Protein AF-A0A246I5M9-F1 (afdb_monomer_lite)

Foldseek 3Di:
DPPVVVVVVVVVCVVVPDDDDDPPPPPPDDPDDDDDDDPDDDDQPVVLVDDQPQFDQPDPDPVSHVVSVVVCPVSVVVNVVSVVVVVVVDDPPPPPDPDD

Secondary structure (DSSP, 8-state):
--SHHHHHHHHHHGGGSS--------PPPPPP------S---PPPTTTSPPP-PPPPSSSSHHHHHHHHHHHHHHHHHHHHHHHHHHHHS-TT--S----

InterPro domains:
  IPR058979 LysC-like [PF23793] (36-89)

pLDDT: mean 71.57, std 13.63, range [44.84, 93.25]

Structure (mmCIF, N/CA/C/O backbone):
data_AF-A0A246I5M9-F1
#
_entry.id   AF-A0A246I5M9-F1
#
loop_
_atom_site.group_PDB
_atom_site.id
_atom_site.type_symbol
_atom_site.label_atom_id
_atom_site.label_alt_id
_atom_site.label_comp_id
_atom_site.label_asym_id
_atom_site.label_entity_id
_atom_site.label_seq_id
_atom_site.pdbx_PDB_ins_code
_atom_site.Cartn_x
_atom_site.Cartn_y
_atom_site.Cartn_z
_atom_site.occupancy
_atom_site.B_iso_or_equiv
_atom_site.auth_seq_id
_atom_site.auth_comp_id
_atom_site.auth_asym_id
_atom_site.auth_atom_id
_atom_site.pdbx_PDB_model_num
ATOM 1 N N . MET A 1 1 ? 2.274 81.224 -53.439 1.00 54.56 1 MET A N 1
ATOM 2 C CA . MET A 1 1 ? 3.145 80.027 -53.371 1.00 54.56 1 MET A CA 1
ATOM 3 C C . MET A 1 1 ? 3.199 79.420 -51.954 1.00 54.56 1 MET A C 1
ATOM 5 O O . MET A 1 1 ? 4.241 79.456 -51.323 1.00 54.56 1 MET A O 1
ATOM 9 N N . ARG A 1 2 ? 2.093 78.897 -51.393 1.00 56.28 2 ARG A N 1
ATOM 10 C CA . ARG A 1 2 ? 2.115 78.260 -50.044 1.00 56.28 2 ARG A CA 1
ATOM 11 C C . ARG A 1 2 ? 1.205 77.038 -49.872 1.00 56.28 2 ARG A C 1
ATOM 13 O O . ARG A 1 2 ? 1.325 76.331 -48.884 1.00 56.28 2 ARG A O 1
ATOM 20 N N . ARG A 1 3 ? 0.307 76.765 -50.826 1.00 55.09 3 ARG A N 1
ATOM 21 C CA . ARG A 1 3 ? -0.660 75.654 -50.735 1.00 55.09 3 ARG A CA 1
ATOM 22 C C . ARG A 1 3 ? -0.173 74.352 -51.377 1.00 55.09 3 ARG A C 1
ATOM 24 O O . ARG A 1 3 ? -0.777 73.316 -51.159 1.00 55.09 3 ARG A O 1
ATOM 31 N N . HIS A 1 4 ? 0.902 74.396 -52.165 1.00 52.12 4 HIS A N 1
ATOM 32 C CA . HIS A 1 4 ? 1.409 73.222 -52.891 1.00 52.12 4 HIS A CA 1
ATOM 33 C C . HIS A 1 4 ? 2.499 72.487 -52.098 1.00 52.12 4 HIS A C 1
ATOM 35 O O . HIS A 1 4 ? 2.662 71.286 -52.252 1.00 52.12 4 HIS A O 1
ATOM 41 N N . SER A 1 5 ? 3.184 73.173 -51.178 1.00 55.84 5 SER A N 1
ATOM 42 C CA . SER A 1 5 ? 4.211 72.574 -50.317 1.00 55.84 5 SER A CA 1
ATOM 43 C C . SER A 1 5 ? 3.618 71.639 -49.256 1.00 55.84 5 SER A C 1
ATOM 45 O O . SER A 1 5 ? 4.207 70.613 -48.944 1.00 55.84 5 SER A O 1
ATOM 47 N N . VAL A 1 6 ? 2.423 71.950 -48.738 1.00 57.09 6 VAL A N 1
ATOM 48 C CA . VAL A 1 6 ? 1.754 71.145 -47.696 1.00 57.09 6 VAL A CA 1
ATOM 49 C C . VAL A 1 6 ? 1.180 69.841 -48.267 1.00 57.09 6 VAL A C 1
ATOM 51 O O . VAL A 1 6 ? 1.252 68.802 -47.618 1.00 57.09 6 VAL A O 1
ATOM 54 N N . ALA A 1 7 ? 0.674 69.870 -49.505 1.00 55.62 7 ALA A N 1
ATOM 55 C CA . ALA A 1 7 ? 0.130 68.691 -50.180 1.00 55.62 7 ALA A CA 1
ATOM 56 C C . ALA A 1 7 ? 1.214 67.657 -50.536 1.00 55.62 7 ALA A C 1
ATOM 58 O O . ALA A 1 7 ? 0.975 66.45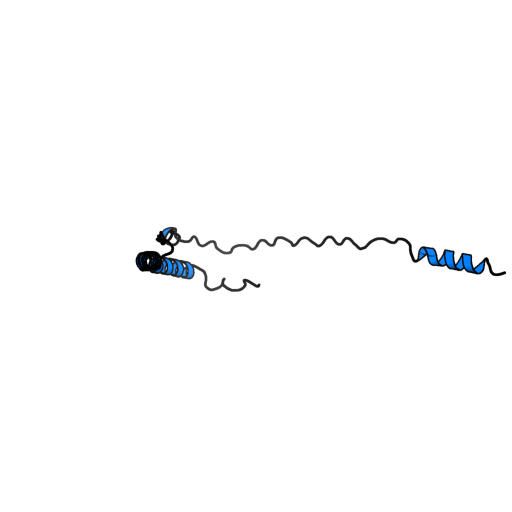7 -50.433 1.00 55.62 7 ALA A O 1
ATOM 59 N N . VAL A 1 8 ? 2.422 68.112 -50.890 1.00 58.81 8 VAL A N 1
ATOM 60 C CA . VAL A 1 8 ? 3.560 67.225 -51.191 1.00 58.81 8 VAL A CA 1
ATOM 61 C C . VAL A 1 8 ? 4.103 66.561 -49.920 1.00 58.81 8 VAL A C 1
ATOM 63 O O . VAL A 1 8 ? 4.441 65.382 -49.946 1.00 58.81 8 VAL A O 1
ATOM 66 N N . ILE A 1 9 ? 4.115 67.272 -48.787 1.00 58.91 9 ILE A N 1
ATOM 67 C CA . ILE A 1 9 ? 4.560 66.714 -47.497 1.00 58.91 9 ILE A CA 1
ATOM 68 C C . ILE A 1 9 ? 3.565 65.666 -46.968 1.00 58.91 9 ILE A C 1
ATOM 70 O O . ILE A 1 9 ? 3.982 64.622 -46.472 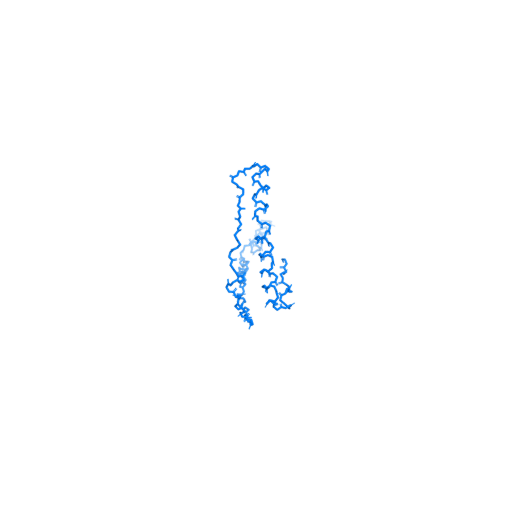1.00 58.91 9 ILE A O 1
ATOM 74 N N . LEU A 1 10 ? 2.256 65.888 -47.128 1.00 54.81 10 LEU A N 1
ATOM 75 C CA . LEU A 1 10 ? 1.226 64.913 -46.743 1.00 54.81 10 LEU A CA 1
ATOM 76 C C . LEU A 1 10 ? 1.217 63.667 -47.645 1.00 54.81 10 LEU A C 1
ATOM 78 O O . LEU A 1 10 ? 1.075 62.557 -47.138 1.00 54.81 10 LEU A O 1
ATOM 82 N N . ALA A 1 11 ? 1.440 63.822 -48.954 1.00 56.62 11 ALA A N 1
ATOM 83 C CA . ALA A 1 11 ? 1.545 62.700 -49.892 1.00 56.62 11 ALA A CA 1
ATOM 84 C C . ALA A 1 11 ? 2.814 61.850 -49.682 1.00 56.62 11 ALA A C 1
ATOM 86 O O . ALA A 1 11 ? 2.784 60.643 -49.910 1.00 56.62 11 ALA A O 1
ATOM 87 N N . ALA A 1 12 ? 3.905 62.453 -49.198 1.00 57.34 12 ALA A N 1
ATOM 88 C CA . ALA A 1 12 ? 5.141 61.747 -48.856 1.00 57.34 12 ALA A CA 1
ATOM 89 C C . ALA A 1 12 ? 5.099 61.052 -47.479 1.00 57.34 12 ALA A C 1
ATOM 91 O O . ALA A 1 12 ? 5.890 60.144 -47.238 1.00 57.34 12 ALA A O 1
ATOM 92 N N . ALA A 1 13 ? 4.185 61.449 -46.585 1.00 55.28 13 ALA A N 1
ATOM 93 C CA . ALA A 1 13 ? 4.026 60.850 -45.254 1.00 55.28 13 ALA A CA 1
ATOM 94 C C . ALA A 1 13 ? 3.014 59.686 -45.215 1.00 55.28 13 ALA A C 1
ATOM 96 O O . ALA A 1 13 ? 3.052 58.859 -44.307 1.00 55.28 13 ALA A O 1
ATOM 97 N N . LEU A 1 14 ? 2.136 59.576 -46.217 1.00 55.62 14 LEU A N 1
ATOM 98 C CA . LEU A 1 14 ? 1.144 58.500 -46.326 1.00 55.62 14 LEU A CA 1
ATOM 99 C C . LEU A 1 14 ? 1.689 57.076 -46.601 1.00 55.62 14 LEU A C 1
ATOM 101 O O . LEU A 1 14 ? 1.030 56.139 -46.148 1.00 55.62 14 LEU A O 1
ATOM 105 N N . PRO A 1 15 ? 2.855 56.833 -47.242 1.00 54.50 15 PRO A N 1
ATOM 106 C CA . PRO A 1 15 ? 3.358 55.470 -47.412 1.00 54.50 15 PRO A CA 1
ATOM 107 C C . PRO A 1 15 ? 4.041 54.928 -46.145 1.00 54.50 15 PRO A C 1
ATOM 109 O O . PRO A 1 15 ? 4.338 53.741 -46.080 1.00 54.50 15 PRO A O 1
ATOM 112 N N . LEU A 1 16 ? 4.274 55.764 -45.122 1.00 54.16 16 LEU A N 1
ATOM 113 C CA . LEU A 1 16 ? 4.898 55.341 -43.861 1.00 54.16 16 LEU A CA 1
ATOM 114 C C . LEU A 1 16 ? 3.896 54.778 -42.841 1.00 54.16 16 LEU A C 1
ATOM 116 O O . LEU A 1 16 ? 4.311 54.161 -41.864 1.00 54.16 16 LEU A O 1
ATOM 120 N N . CYS A 1 17 ? 2.590 54.954 -43.066 1.00 56.53 17 CYS A N 1
ATOM 121 C CA . CYS A 1 17 ? 1.544 54.553 -42.118 1.00 56.53 17 CYS A CA 1
ATOM 122 C C . CYS A 1 17 ? 0.574 53.499 -42.674 1.00 56.53 17 CYS A C 1
ATOM 124 O O . CYS A 1 17 ? -0.492 53.287 -42.099 1.00 56.53 17 CYS A O 1
ATOM 126 N N . GLY A 1 18 ? 0.913 52.834 -43.782 1.00 53.16 18 GLY A N 1
ATOM 127 C CA . GLY A 1 18 ? 0.001 51.904 -44.443 1.00 53.16 18 GLY A CA 1
ATOM 128 C C . GLY A 1 18 ? 0.678 50.655 -44.991 1.00 53.16 18 GLY A C 1
ATOM 129 O O . GLY A 1 18 ? 1.203 50.675 -46.094 1.00 53.16 18 GLY A O 1
ATOM 130 N N . PHE A 1 19 ? 0.532 49.556 -44.248 1.00 57.59 19 PHE A N 1
ATOM 131 C CA . PHE A 1 19 ? 0.498 48.174 -44.746 1.00 57.59 19 PHE A CA 1
ATOM 132 C C . PHE A 1 19 ? 1.783 47.558 -45.333 1.00 57.59 19 PHE A C 1
ATOM 134 O O . PHE A 1 19 ? 1.926 47.360 -46.535 1.00 57.59 19 PHE A O 1
ATOM 141 N N . GLY A 1 20 ? 2.624 47.050 -44.431 1.00 48.91 20 GLY A N 1
ATOM 142 C CA . GLY A 1 20 ? 3.346 45.785 -44.615 1.00 48.91 20 GLY A CA 1
ATOM 143 C C . GLY A 1 20 ? 3.311 45.028 -43.285 1.00 48.91 20 GLY A C 1
ATOM 144 O O . GLY A 1 20 ? 4.109 45.305 -42.401 1.00 48.91 20 GLY A O 1
ATOM 145 N N . SER A 1 21 ? 2.279 44.229 -42.989 1.00 48.34 21 SER A N 1
ATOM 146 C CA . SER A 1 21 ? 2.261 42.785 -43.297 1.00 48.34 21 SER A CA 1
ATOM 147 C C . SER A 1 21 ? 3.665 42.188 -43.158 1.00 48.34 21 SER A C 1
ATOM 149 O O . SER A 1 21 ? 4.531 42.448 -43.977 1.00 48.34 21 SER A O 1
ATOM 151 N N . CYS A 1 22 ? 3.996 41.382 -42.165 1.00 56.94 22 CYS A N 1
ATOM 152 C CA . CYS A 1 22 ? 3.196 40.414 -41.446 1.00 56.94 22 CYS A CA 1
ATOM 153 C C . CYS A 1 22 ? 3.927 40.232 -40.113 1.00 56.94 22 CYS A C 1
ATOM 155 O O . CYS A 1 22 ? 5.122 39.923 -40.134 1.00 56.94 22 CYS A O 1
ATOM 157 N N . SER A 1 23 ? 3.261 40.389 -38.963 1.00 59.41 23 SER A N 1
ATOM 158 C CA . SER A 1 23 ? 3.704 39.650 -37.779 1.00 59.41 23 SER A CA 1
ATOM 159 C C . SER A 1 23 ? 3.812 38.216 -38.263 1.00 59.41 23 SER A C 1
ATOM 161 O O . SER A 1 23 ? 2.791 37.642 -38.643 1.00 59.41 23 SER A O 1
ATOM 163 N N . LYS A 1 24 ? 5.034 37.688 -38.412 1.00 62.06 24 LYS A N 1
ATOM 164 C CA . LYS A 1 24 ? 5.202 36.286 -38.771 1.00 62.06 24 LYS A CA 1
ATOM 165 C C . LYS A 1 24 ? 4.331 35.541 -37.777 1.00 62.06 24 LYS A C 1
ATOM 167 O O . LYS A 1 24 ? 4.577 35.608 -36.575 1.00 62.06 24 LYS A O 1
ATOM 172 N N . ALA A 1 25 ? 3.267 34.919 -38.276 1.00 63.22 25 ALA A N 1
ATOM 173 C CA . ALA A 1 25 ? 2.528 33.928 -37.532 1.00 63.22 25 ALA A CA 1
ATOM 174 C C . ALA A 1 25 ? 3.482 32.742 -37.433 1.00 63.22 25 ALA A C 1
ATOM 176 O O . ALA A 1 25 ? 3.390 31.773 -38.183 1.00 63.22 25 ALA A O 1
ATOM 177 N N . GLU A 1 26 ? 4.488 32.892 -36.581 1.00 64.81 26 GLU A N 1
ATOM 178 C CA . GLU A 1 26 ? 5.323 31.806 -36.144 1.00 64.81 26 GLU A CA 1
ATOM 179 C C . GLU A 1 26 ? 4.379 30.968 -35.303 1.00 64.81 26 GLU A C 1
ATOM 181 O O . GLU A 1 26 ? 4.110 31.261 -34.138 1.00 64.81 26 GLU A O 1
ATOM 186 N N . LYS A 1 27 ? 3.722 30.013 -35.973 1.00 67.00 27 LYS A N 1
ATOM 187 C CA . LYS A 1 27 ? 2.973 28.977 -35.282 1.00 67.00 27 LYS A CA 1
ATOM 188 C C . LYS A 1 27 ? 3.952 28.422 -34.253 1.00 67.00 27 LYS A C 1
ATOM 190 O O . LYS A 1 27 ? 5.026 27.990 -34.674 1.00 67.00 27 LYS A O 1
ATOM 195 N N . PRO A 1 28 ? 3.630 28.481 -32.950 1.00 71.50 28 PRO A N 1
ATOM 196 C CA . PRO A 1 28 ? 4.503 27.899 -31.951 1.00 71.50 28 PRO A CA 1
ATOM 197 C C . PRO A 1 28 ? 4.742 26.449 -32.361 1.00 71.50 28 PRO A C 1
ATOM 199 O O . PRO A 1 28 ? 3.780 25.726 -32.644 1.00 71.50 28 PRO A O 1
ATOM 202 N N . ASP A 1 29 ? 6.014 26.073 -32.500 1.00 74.94 29 ASP A N 1
ATOM 203 C CA . ASP A 1 29 ? 6.376 24.712 -32.875 1.00 74.94 29 ASP A CA 1
ATOM 204 C C . ASP A 1 29 ? 5.757 23.783 -31.829 1.00 74.94 29 ASP A C 1
ATOM 206 O O . ASP A 1 29 ? 5.937 23.973 -30.620 1.00 74.94 29 ASP A O 1
ATOM 210 N N . LEU A 1 30 ? 4.922 22.849 -32.287 1.00 72.50 30 LEU A N 1
ATOM 211 C CA . LEU A 1 30 ? 4.244 21.939 -31.377 1.00 72.50 30 LEU A CA 1
ATOM 212 C C . LEU A 1 30 ? 5.327 21.077 -30.725 1.00 72.50 30 LEU A C 1
ATOM 214 O O . LEU A 1 30 ? 6.173 20.529 -31.439 1.00 72.50 30 LEU A O 1
ATOM 218 N N . PRO A 1 31 ? 5.338 20.952 -29.387 1.00 77.88 31 PRO A N 1
ATOM 219 C CA . PRO A 1 31 ? 6.379 20.207 -28.706 1.00 77.88 31 PRO A CA 1
ATOM 220 C C . PRO A 1 31 ? 6.425 18.788 -29.269 1.00 77.88 31 PRO A C 1
ATOM 222 O O . PRO A 1 31 ? 5.413 18.086 -29.342 1.00 77.88 31 PRO A O 1
ATOM 225 N N . LYS A 1 32 ? 7.617 18.382 -29.706 1.00 78.88 32 LYS A N 1
ATOM 226 C CA . LYS A 1 32 ? 7.842 17.044 -30.243 1.00 78.88 32 LYS A CA 1
ATOM 227 C C . LYS A 1 32 ? 7.573 16.040 -29.129 1.00 78.88 32 LYS A C 1
ATOM 229 O O . LYS A 1 32 ? 8.171 16.130 -28.059 1.00 78.88 32 LYS A O 1
ATOM 234 N N . VAL A 1 33 ? 6.674 15.091 -29.382 1.00 77.62 33 VAL A N 1
ATOM 235 C CA . VAL A 1 33 ? 6.432 13.979 -28.460 1.00 77.62 33 VAL A CA 1
ATOM 236 C C . VAL A 1 33 ? 7.711 13.147 -28.398 1.00 77.62 33 VAL A C 1
ATOM 238 O O . VAL A 1 33 ? 8.109 12.533 -29.388 1.00 77.62 33 VAL A O 1
ATOM 241 N N . VAL A 1 34 ? 8.380 13.173 -27.247 1.00 79.44 34 VAL A N 1
ATOM 242 C CA . VAL A 1 34 ? 9.578 12.373 -26.990 1.00 79.44 34 VAL A CA 1
ATOM 243 C C . VAL A 1 34 ? 9.131 11.044 -26.395 1.00 79.44 34 VAL A C 1
ATOM 245 O O . VAL A 1 34 ? 8.624 10.998 -25.276 1.00 79.44 34 VAL A O 1
ATOM 248 N N . TYR A 1 35 ? 9.314 9.961 -27.147 1.00 77.62 35 TYR A N 1
ATOM 249 C CA . TYR A 1 35 ? 9.100 8.607 -26.645 1.00 77.62 35 TYR A CA 1
ATOM 250 C C . TYR A 1 35 ? 10.385 8.122 -25.980 1.00 77.62 35 TYR A C 1
ATOM 252 O O . TYR A 1 35 ? 11.419 7.988 -26.634 1.00 77.62 35 TYR A O 1
ATOM 260 N N . ILE A 1 36 ? 10.319 7.891 -24.672 1.00 77.69 36 ILE A N 1
ATOM 261 C CA . ILE A 1 36 ? 11.440 7.384 -23.882 1.00 77.69 36 ILE A CA 1
ATOM 262 C C . ILE A 1 36 ? 11.338 5.853 -23.871 1.00 77.69 36 ILE A C 1
ATOM 264 O O . ILE A 1 36 ? 10.285 5.331 -23.488 1.00 77.69 36 ILE A O 1
ATOM 268 N N . PRO A 1 37 ? 12.377 5.116 -24.303 1.00 67.12 37 PRO A N 1
ATOM 269 C CA . PRO A 1 37 ? 12.370 3.665 -24.208 1.00 67.12 37 PRO A CA 1
ATOM 270 C C . PRO A 1 37 ? 12.397 3.256 -22.732 1.00 67.12 37 PRO A C 1
ATOM 272 O O . PRO A 1 37 ? 13.300 3.633 -21.989 1.00 67.12 37 PRO A O 1
ATOM 275 N N . VAL A 1 38 ? 11.396 2.486 -22.308 1.00 70.44 38 VAL A N 1
ATOM 276 C CA . VAL A 1 38 ? 11.375 1.883 -20.971 1.00 70.44 38 VAL A CA 1
ATOM 277 C C . VAL A 1 38 ? 12.383 0.737 -20.972 1.00 70.44 38 VAL A C 1
ATOM 279 O O . VAL A 1 38 ? 12.204 -0.235 -21.704 1.00 70.44 38 VAL A O 1
ATOM 282 N N . GLU A 1 39 ? 13.456 0.854 -20.187 1.00 67.62 39 GLU A N 1
ATOM 283 C CA . GLU A 1 39 ? 14.566 -0.106 -20.231 1.00 67.62 39 GLU A CA 1
ATOM 284 C C . GLU A 1 39 ? 14.152 -1.506 -19.762 1.00 67.62 39 GLU A C 1
ATOM 286 O O . GLU A 1 39 ? 14.594 -2.504 -20.337 1.00 67.62 39 GLU A O 1
ATOM 291 N N . ARG A 1 40 ? 13.283 -1.602 -18.745 1.00 64.69 40 ARG A N 1
ATOM 292 C CA . ARG A 1 40 ? 12.734 -2.867 -18.239 1.00 64.69 40 ARG A CA 1
ATOM 293 C C . ARG A 1 40 ? 11.367 -2.663 -17.592 1.00 64.69 40 ARG A C 1
ATOM 295 O O . ARG A 1 40 ? 11.211 -1.854 -16.689 1.00 64.69 40 ARG A O 1
ATOM 302 N N . THR A 1 41 ? 10.390 -3.473 -17.987 1.00 62.97 41 THR A N 1
ATOM 303 C CA . THR A 1 41 ? 9.132 -3.638 -17.252 1.00 62.97 41 THR A CA 1
ATOM 304 C C . THR A 1 41 ? 9.277 -4.803 -16.275 1.00 62.97 41 THR A C 1
ATOM 306 O O . THR A 1 41 ? 9.204 -5.970 -16.657 1.00 62.97 41 THR A O 1
ATOM 309 N N . VAL A 1 42 ? 9.517 -4.505 -14.997 1.00 66.88 42 VAL A N 1
ATOM 310 C CA . VAL A 1 42 ? 9.480 -5.527 -13.942 1.00 66.88 42 VAL A CA 1
ATOM 311 C C . VAL A 1 42 ? 8.027 -5.806 -13.567 1.00 66.88 42 VAL A C 1
ATOM 313 O O . VAL A 1 42 ? 7.314 -4.939 -13.067 1.00 66.88 42 VAL A O 1
ATOM 316 N N . ALA A 1 43 ? 7.563 -7.023 -13.851 1.00 68.06 43 ALA A N 1
ATOM 317 C CA . ALA A 1 43 ? 6.228 -7.452 -13.462 1.00 68.06 43 ALA A CA 1
ATOM 318 C C . ALA A 1 43 ? 6.171 -7.600 -11.937 1.00 68.06 43 ALA A C 1
ATOM 320 O O . ALA A 1 43 ? 6.861 -8.442 -11.360 1.00 68.06 43 ALA A O 1
ATOM 321 N N . VAL A 1 44 ? 5.345 -6.782 -11.284 1.00 70.75 44 VAL A N 1
ATOM 322 C CA . VAL A 1 44 ? 5.117 -6.899 -9.844 1.00 70.75 44 VAL A CA 1
ATOM 323 C C . VAL A 1 44 ? 4.305 -8.174 -9.585 1.00 70.75 44 VAL A C 1
ATOM 325 O O . VAL A 1 44 ? 3.258 -8.361 -10.213 1.00 70.75 44 VAL A O 1
ATOM 328 N N . PRO A 1 45 ? 4.747 -9.063 -8.677 1.00 74.94 45 PRO A N 1
ATOM 329 C CA . PRO A 1 45 ? 3.979 -10.242 -8.301 1.00 74.94 45 PRO A CA 1
ATOM 330 C C . PRO A 1 45 ? 2.554 -9.870 -7.869 1.00 74.94 45 PRO A C 1
ATOM 332 O O . PRO A 1 45 ? 2.371 -9.012 -7.007 1.00 74.94 45 PRO A O 1
ATOM 335 N N . ALA A 1 46 ? 1.544 -10.555 -8.418 1.00 72.12 46 ALA A N 1
ATOM 336 C CA . ALA A 1 46 ? 0.127 -10.239 -8.188 1.00 72.12 46 ALA A CA 1
ATOM 337 C C . ALA A 1 46 ? -0.286 -10.267 -6.701 1.00 72.12 46 ALA A C 1
ATOM 339 O O . ALA A 1 46 ? -1.214 -9.570 -6.290 1.00 72.12 46 ALA A O 1
ATOM 340 N N . ALA A 1 47 ? 0.429 -11.047 -5.883 1.00 72.38 47 ALA A N 1
ATOM 341 C CA . ALA A 1 47 ? 0.234 -11.112 -4.437 1.00 72.38 47 ALA A CA 1
ATOM 342 C C . ALA A 1 47 ? 0.658 -9.826 -3.701 1.00 72.38 47 ALA A C 1
ATOM 344 O O . ALA A 1 47 ? 0.149 -9.558 -2.618 1.00 72.38 47 ALA A O 1
ATOM 345 N N . LEU A 1 48 ? 1.569 -9.030 -4.271 1.00 72.12 48 LEU A N 1
ATOM 346 C CA . LEU A 1 48 ? 2.002 -7.750 -3.700 1.00 72.12 48 LEU A CA 1
ATOM 347 C C . LEU A 1 48 ? 1.087 -6.591 -4.116 1.00 72.12 48 LEU A C 1
ATOM 349 O O . LEU A 1 48 ? 1.005 -5.596 -3.409 1.00 72.12 48 LEU A O 1
ATOM 353 N N . THR A 1 49 ? 0.356 -6.732 -5.224 1.00 76.31 49 THR A N 1
ATOM 354 C CA . THR A 1 49 ? -0.629 -5.744 -5.700 1.00 76.31 49 THR A CA 1
ATOM 355 C C . THR A 1 49 ? -2.052 -6.024 -5.210 1.00 76.31 49 THR A C 1
ATOM 357 O O . THR A 1 49 ? -3.006 -5.400 -5.677 1.00 76.31 49 THR A O 1
ATOM 360 N N . SER A 1 50 ? -2.234 -6.996 -4.311 1.00 79.12 50 SER A N 1
ATOM 361 C CA . SER A 1 50 ? -3.548 -7.324 -3.756 1.00 79.12 50 SER A CA 1
ATOM 362 C C . SER A 1 50 ? -4.147 -6.120 -3.025 1.00 79.12 50 SER A C 1
ATOM 364 O O . SER A 1 50 ? -3.445 -5.425 -2.292 1.00 79.12 50 SER A O 1
ATOM 366 N N . ARG A 1 51 ? -5.455 -5.880 -3.175 1.00 78.44 51 ARG A N 1
ATOM 367 C CA . ARG A 1 51 ? -6.119 -4.765 -2.488 1.00 78.44 51 ARG A CA 1
ATOM 368 C C . ARG A 1 51 ? -6.110 -4.977 -0.972 1.00 78.44 51 ARG A C 1
ATOM 370 O O . ARG A 1 51 ? -6.586 -6.000 -0.488 1.00 78.44 51 ARG A O 1
ATOM 377 N N . CYS A 1 52 ? -5.672 -3.958 -0.240 1.00 80.81 52 CYS A N 1
ATOM 378 C CA . CYS A 1 52 ? -5.743 -3.905 1.216 1.00 80.81 52 CYS A CA 1
ATOM 379 C C . CYS A 1 52 ? -7.197 -3.966 1.717 1.00 80.81 52 CYS A C 1
ATOM 381 O O . CYS A 1 52 ? -8.004 -3.111 1.324 1.00 80.81 52 CYS A O 1
ATOM 383 N N . PRO A 1 53 ? -7.559 -4.920 2.591 1.00 78.00 53 PRO A N 1
ATOM 384 C CA . PRO A 1 53 ? -8.887 -4.972 3.187 1.00 78.00 53 PRO A CA 1
ATOM 385 C C . PRO A 1 53 ? -9.015 -3.903 4.283 1.00 78.00 53 PRO A C 1
ATOM 387 O O . PRO A 1 53 ? -8.693 -4.144 5.439 1.00 78.00 53 PRO A O 1
ATOM 390 N N . VAL A 1 54 ? -9.489 -2.707 3.917 1.00 83.75 54 VAL A N 1
ATOM 391 C CA . VAL A 1 54 ? -9.685 -1.584 4.853 1.00 83.75 54 VAL A CA 1
ATOM 392 C C . VAL A 1 54 ? -11.153 -1.484 5.266 1.00 83.75 54 VAL A C 1
ATOM 394 O O . VAL A 1 54 ? -12.025 -1.236 4.430 1.00 83.75 54 VAL A O 1
ATOM 397 N N . LYS A 1 55 ? -11.440 -1.601 6.564 1.00 84.25 55 LYS A N 1
ATOM 398 C CA . LYS A 1 55 ? -12.748 -1.278 7.144 1.00 84.25 55 LYS A CA 1
ATOM 399 C C . LYS A 1 55 ? -12.909 0.230 7.304 1.00 84.25 55 LYS A C 1
ATOM 401 O O . LYS A 1 55 ? -12.036 0.918 7.822 1.00 84.25 55 LYS A O 1
ATOM 406 N N . ARG A 1 56 ? -14.041 0.772 6.865 1.00 85.19 56 ARG A N 1
ATOM 407 C CA . ARG A 1 56 ? -14.376 2.192 7.043 1.00 85.19 56 ARG A CA 1
ATOM 408 C C . ARG A 1 56 ? -15.323 2.354 8.226 1.00 85.19 56 ARG A C 1
ATOM 410 O O . ARG A 1 56 ? -16.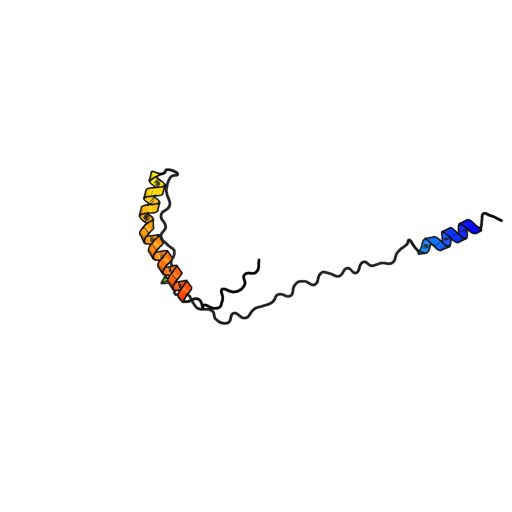137 1.471 8.486 1.00 85.19 56 ARG A O 1
ATOM 417 N N . ALA A 1 57 ? -15.216 3.485 8.918 1.00 86.88 57 ALA A N 1
ATOM 418 C CA . ALA A 1 57 ? -16.188 3.863 9.935 1.00 86.88 57 ALA A CA 1
ATOM 419 C C . ALA A 1 57 ? -17.570 4.001 9.283 1.00 86.88 57 ALA A C 1
ATOM 421 O O . ALA A 1 57 ? -17.708 4.652 8.246 1.00 86.88 57 ALA A O 1
ATOM 422 N N . SER A 1 58 ? -18.582 3.368 9.874 1.00 87.00 58 SER A N 1
ATOM 423 C CA . SER A 1 58 ? -19.964 3.437 9.383 1.00 87.00 58 SER A CA 1
ATOM 424 C C . SER A 1 58 ? -20.623 4.783 9.681 1.00 87.00 58 SER A C 1
ATOM 426 O O . SER A 1 58 ? -21.573 5.172 9.007 1.00 87.00 58 SER A O 1
ATOM 428 N N . GLN A 1 59 ? -20.125 5.493 10.693 1.00 90.50 59 GLN A N 1
ATOM 429 C CA . GLN A 1 59 ? -20.669 6.750 11.189 1.00 90.50 59 GLN A CA 1
ATOM 430 C C . GLN A 1 59 ? -19.539 7.767 11.396 1.00 90.50 59 GLN A C 1
ATOM 432 O O . GLN A 1 59 ? -18.357 7.432 11.365 1.00 90.50 59 GLN A O 1
ATOM 437 N N . ARG A 1 60 ? -19.899 9.040 11.578 1.00 88.00 60 ARG A N 1
ATOM 438 C CA . ARG A 1 60 ? -18.951 10.124 11.887 1.00 88.00 60 ARG A CA 1
ATOM 439 C C . ARG A 1 60 ? -18.874 10.357 13.396 1.00 88.00 60 ARG A C 1
ATOM 441 O O . ARG A 1 60 ? -19.080 11.471 13.862 1.00 88.00 60 ARG A O 1
ATOM 448 N N . THR A 1 61 ? -18.634 9.290 14.151 1.00 93.25 61 THR A N 1
ATOM 449 C CA . THR A 1 61 ? -18.470 9.337 15.613 1.00 93.25 61 THR A CA 1
ATOM 450 C C . THR A 1 61 ? -17.067 8.884 15.993 1.00 93.25 61 THR A C 1
ATOM 452 O O . THR A 1 61 ? -16.434 8.136 15.246 1.00 93.25 61 THR A O 1
ATOM 455 N N . ILE A 1 62 ? -16.561 9.323 17.144 1.00 91.50 62 ILE A N 1
ATOM 456 C CA . ILE A 1 62 ? -15.203 8.970 17.581 1.00 91.50 62 ILE A CA 1
ATOM 457 C C . ILE A 1 62 ? -15.093 7.450 17.758 1.00 91.50 62 ILE A C 1
ATOM 459 O O . ILE A 1 62 ? -14.134 6.834 17.303 1.00 91.50 62 ILE A O 1
ATOM 463 N N . GLU A 1 63 ? -16.118 6.819 18.322 1.00 89.44 63 GLU A N 1
ATOM 464 C CA . GLU A 1 63 ? -16.161 5.388 18.622 1.00 89.44 63 GLU A CA 1
ATOM 465 C C . GLU A 1 63 ? -16.159 4.543 17.341 1.00 89.44 63 GLU A C 1
ATOM 467 O O . GLU A 1 63 ? -15.462 3.528 17.246 1.00 89.44 63 GLU A O 1
ATOM 472 N N . SER A 1 64 ? -16.903 4.972 16.316 1.00 88.50 64 SER A N 1
ATOM 473 C CA . SER A 1 64 ? -16.931 4.285 15.019 1.00 88.50 64 SER A CA 1
ATOM 474 C C . SER A 1 64 ? -15.623 4.457 14.242 1.00 88.50 64 SER A C 1
ATOM 476 O O . SER A 1 64 ? -15.201 3.536 13.543 1.00 88.50 64 SER A O 1
ATOM 47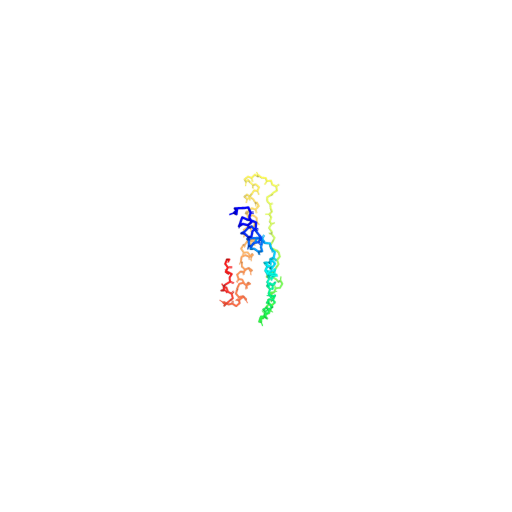8 N N . VAL A 1 65 ? -14.936 5.591 14.403 1.00 89.25 65 VAL A N 1
ATOM 479 C CA . VAL A 1 65 ? -13.607 5.818 13.817 1.00 89.25 65 VAL A CA 1
ATOM 480 C C . VAL A 1 65 ? -12.542 4.982 14.520 1.00 89.25 65 VAL A C 1
ATOM 482 O O . VAL A 1 65 ? -11.781 4.295 13.843 1.00 89.25 65 VAL A O 1
ATOM 485 N N . VAL A 1 66 ? -12.504 4.982 15.855 1.00 91.06 66 VAL A N 1
ATOM 486 C CA . VAL A 1 66 ? -11.515 4.221 16.638 1.00 91.06 66 VAL A CA 1
ATOM 487 C C . VAL A 1 66 ? -11.694 2.716 16.438 1.00 91.06 66 VAL A C 1
ATOM 489 O O . VAL A 1 66 ? -10.715 2.006 16.228 1.00 91.06 66 VAL A O 1
ATOM 492 N N . SER A 1 67 ? -12.930 2.213 16.434 1.00 89.06 67 SER A N 1
ATOM 493 C CA . SER A 1 67 ? -13.196 0.788 16.179 1.00 89.06 67 SER A CA 1
ATOM 494 C C . SER A 1 67 ? -12.805 0.361 14.762 1.00 89.06 67 SER A C 1
ATOM 496 O O . SER A 1 67 ? -12.180 -0.687 14.592 1.00 89.06 67 SER A O 1
ATOM 498 N N . ALA A 1 68 ? -13.103 1.180 13.747 1.00 87.06 68 ALA A N 1
ATOM 499 C CA . ALA A 1 68 ? -12.655 0.925 12.381 1.00 87.06 68 ALA A CA 1
ATOM 500 C C . ALA A 1 68 ? -11.125 0.986 12.261 1.00 87.06 68 ALA A C 1
ATOM 502 O O . ALA A 1 68 ? -10.535 0.140 11.594 1.00 87.06 68 ALA A O 1
ATOM 503 N N . TYR A 1 69 ? -10.477 1.942 12.929 1.00 87.19 69 TYR A N 1
ATOM 504 C CA . TYR A 1 69 ? -9.021 2.070 12.951 1.00 87.19 69 TYR A CA 1
ATOM 505 C C . TYR A 1 69 ? -8.354 0.850 13.595 1.00 87.19 69 TYR A C 1
ATOM 507 O O . TYR A 1 69 ? -7.500 0.223 12.972 1.00 87.19 69 TYR A O 1
ATOM 515 N N . ASN A 1 70 ? -8.799 0.455 14.790 1.00 88.81 70 ASN A N 1
ATOM 516 C CA . ASN A 1 70 ? -8.268 -0.707 15.503 1.00 88.81 70 ASN A CA 1
ATOM 517 C C . ASN A 1 70 ? -8.440 -1.997 14.691 1.00 88.81 70 ASN A C 1
ATOM 519 O O . ASN A 1 70 ? -7.530 -2.819 14.637 1.00 88.81 70 ASN A O 1
ATOM 523 N N . ALA A 1 71 ? -9.569 -2.149 13.993 1.00 86.19 71 ALA A N 1
ATOM 524 C CA . ALA A 1 71 ? -9.801 -3.282 13.100 1.00 86.19 71 ALA A CA 1
ATOM 525 C C . ALA A 1 71 ? -8.872 -3.308 11.868 1.00 86.19 71 ALA A C 1
ATOM 527 O O . ALA A 1 71 ? -8.767 -4.350 11.222 1.00 86.19 71 ALA A O 1
ATOM 528 N N . ASN A 1 72 ? -8.203 -2.197 11.540 1.00 88.75 72 ASN A N 1
ATOM 529 C CA . ASN A 1 72 ? -7.342 -2.069 10.365 1.00 88.75 72 ASN A CA 1
ATOM 530 C C . ASN A 1 72 ? -5.844 -2.130 10.663 1.00 88.75 72 ASN A C 1
ATOM 532 O O . ASN A 1 72 ? -5.077 -2.210 9.707 1.00 88.75 72 ASN A O 1
ATOM 536 N N . VAL A 1 73 ? -5.401 -2.095 11.923 1.00 89.06 73 VAL A N 1
ATOM 537 C CA . VAL A 1 73 ? -3.963 -2.021 12.256 1.00 89.06 73 VAL A CA 1
ATOM 538 C C . VAL A 1 73 ? -3.169 -3.143 11.575 1.00 89.06 73 VAL A C 1
ATOM 540 O O . VAL A 1 73 ? -2.229 -2.867 10.836 1.00 89.06 73 VAL A O 1
ATOM 543 N N . LEU A 1 74 ? -3.630 -4.392 11.696 1.00 84.38 74 LEU A N 1
ATOM 544 C CA . LEU A 1 74 ? -2.985 -5.548 11.058 1.00 84.38 74 LEU A CA 1
ATOM 545 C C . LEU A 1 74 ? -3.013 -5.470 9.521 1.00 84.38 74 LEU A C 1
ATOM 547 O O . LEU A 1 74 ? -2.050 -5.837 8.852 1.00 84.38 74 LEU A O 1
ATOM 551 N N . SER A 1 75 ? -4.105 -4.952 8.944 1.00 84.81 75 SER A N 1
ATOM 552 C CA . SER A 1 75 ? -4.213 -4.769 7.489 1.00 84.81 75 SER A CA 1
ATOM 553 C C . SER A 1 75 ? -3.254 -3.690 6.968 1.00 84.81 75 SER A C 1
ATOM 555 O O . SER A 1 75 ? -2.698 -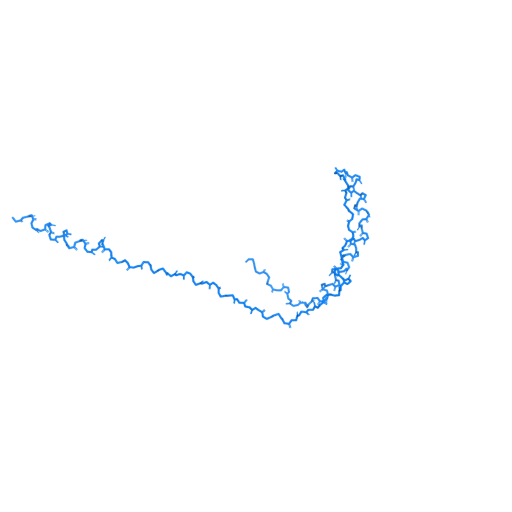3.831 5.883 1.00 84.81 75 SER A O 1
ATOM 557 N N . LEU A 1 76 ? -3.022 -2.637 7.757 1.00 84.94 76 LEU A N 1
ATOM 558 C CA . LEU A 1 76 ? -2.077 -1.563 7.458 1.00 84.94 76 LEU A CA 1
ATOM 559 C C . LEU A 1 76 ? -0.637 -2.071 7.492 1.00 84.94 76 LEU A C 1
ATOM 561 O O . LEU A 1 76 ? 0.121 -1.799 6.565 1.00 84.94 76 LEU A O 1
ATOM 565 N N . GLU A 1 77 ? -0.269 -2.846 8.511 1.00 87.50 77 GLU A N 1
ATOM 566 C CA . GLU A 1 77 ? 1.060 -3.460 8.615 1.00 87.50 77 GLU A CA 1
ATOM 567 C C . GLU A 1 77 ? 1.361 -4.375 7.426 1.00 87.50 77 GLU A C 1
ATOM 569 O O . GLU A 1 77 ? 2.416 -4.257 6.797 1.00 87.50 77 GLU A O 1
ATOM 574 N N . GLN A 1 78 ? 0.408 -5.238 7.065 1.00 85.81 78 GLN A N 1
ATOM 575 C CA . GLN A 1 78 ? 0.536 -6.117 5.907 1.00 85.81 78 GLN A CA 1
ATOM 576 C C . GLN A 1 78 ? 0.725 -5.319 4.611 1.00 85.81 78 GLN A C 1
ATOM 578 O O . GLN A 1 78 ? 1.603 -5.639 3.810 1.00 85.81 78 GLN A O 1
ATOM 583 N N . CYS A 1 79 ? -0.052 -4.255 4.414 1.00 86.38 79 CYS A N 1
ATOM 584 C CA . CYS A 1 79 ? 0.057 -3.420 3.222 1.00 86.38 79 CYS A CA 1
ATOM 585 C C . CYS A 1 79 ? 1.363 -2.634 3.155 1.00 86.38 79 CYS A C 1
ATOM 587 O O . CYS A 1 79 ? 1.975 -2.552 2.092 1.00 86.38 79 CYS A O 1
ATOM 589 N N . ASN A 1 80 ? 1.842 -2.121 4.285 1.00 87.88 80 ASN A N 1
ATOM 590 C CA . ASN A 1 80 ? 3.146 -1.469 4.353 1.00 87.88 80 ASN A CA 1
ATOM 591 C C . ASN A 1 80 ? 4.280 -2.460 4.048 1.00 87.88 80 ASN A C 1
ATOM 593 O O . ASN A 1 80 ? 5.231 -2.113 3.350 1.00 87.88 80 ASN A O 1
ATOM 597 N N . SER A 1 81 ? 4.162 -3.711 4.503 1.00 86.25 81 SER A N 1
ATOM 598 C CA . SER A 1 81 ? 5.112 -4.776 4.163 1.00 86.25 81 SER A CA 1
ATOM 599 C C . SER A 1 81 ? 5.115 -5.088 2.661 1.00 86.25 81 SER A C 1
ATOM 601 O O . SER A 1 81 ? 6.183 -5.189 2.053 1.00 86.25 81 SER A O 1
ATOM 603 N N . GLN A 1 82 ? 3.931 -5.174 2.042 1.00 84.12 82 GLN A N 1
ATOM 604 C CA . GLN A 1 82 ? 3.788 -5.373 0.597 1.00 84.12 82 GLN A CA 1
ATOM 605 C C . GLN A 1 82 ? 4.399 -4.216 -0.201 1.00 84.12 82 GLN A C 1
ATOM 607 O O . GLN A 1 82 ? 5.161 -4.465 -1.133 1.00 84.12 82 GLN A O 1
ATOM 612 N N . LEU A 1 83 ? 4.135 -2.965 0.191 1.00 83.62 83 LEU A N 1
ATOM 613 C CA . LEU A 1 83 ? 4.726 -1.785 -0.445 1.00 83.62 83 LEU A CA 1
ATOM 614 C C . LEU A 1 83 ? 6.253 -1.784 -0.338 1.00 83.62 83 LEU A C 1
ATOM 616 O O . LEU A 1 83 ? 6.927 -1.638 -1.352 1.00 83.62 83 LEU A O 1
ATOM 620 N N . GLY A 1 84 ? 6.806 -2.056 0.846 1.00 83.38 84 GLY A N 1
ATOM 621 C CA . GLY A 1 84 ? 8.257 -2.155 1.017 1.00 83.38 84 GLY A CA 1
ATOM 622 C C . GLY A 1 84 ? 8.885 -3.290 0.196 1.00 83.38 84 GLY A C 1
ATOM 623 O O . GLY A 1 84 ? 10.030 -3.184 -0.242 1.00 83.38 84 GLY A O 1
ATOM 624 N N . ALA A 1 85 ? 8.155 -4.382 -0.053 1.00 83.69 85 ALA A N 1
ATOM 625 C CA . ALA A 1 85 ? 8.604 -5.436 -0.959 1.00 83.69 85 ALA A CA 1
ATOM 626 C C . ALA A 1 85 ? 8.602 -4.975 -2.427 1.00 83.69 85 ALA A C 1
ATOM 628 O O . ALA A 1 85 ? 9.540 -5.292 -3.152 1.00 83.69 85 ALA A O 1
ATOM 629 N N . ILE A 1 86 ? 7.603 -4.196 -2.853 1.00 80.94 86 ILE A N 1
ATOM 630 C CA . ILE A 1 86 ? 7.551 -3.596 -4.197 1.00 80.94 86 ILE A CA 1
ATOM 631 C C . ILE A 1 86 ? 8.691 -2.589 -4.387 1.00 80.94 86 ILE A C 1
ATOM 633 O O . ILE A 1 86 ? 9.370 -2.627 -5.408 1.00 80.94 86 ILE A O 1
ATOM 637 N N . GLU A 1 87 ? 8.954 -1.734 -3.399 1.00 80.69 87 GLU A N 1
ATOM 638 C CA . GLU A 1 87 ? 10.046 -0.752 -3.446 1.00 80.69 87 GLU A CA 1
ATOM 639 C C . GLU A 1 87 ? 11.421 -1.413 -3.583 1.00 80.69 87 GLU A C 1
ATOM 641 O O . GLU A 1 87 ? 12.279 -0.906 -4.297 1.00 80.69 87 GLU A O 1
ATOM 646 N N . LYS A 1 88 ? 11.628 -2.582 -2.965 1.00 81.12 8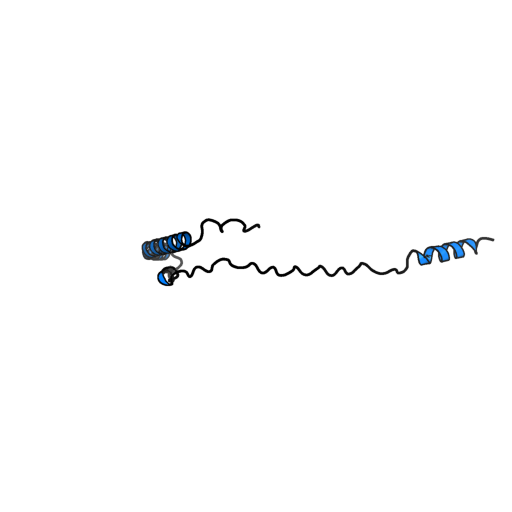8 LYS A N 1
ATOM 647 C CA . LYS A 1 88 ? 12.863 -3.372 -3.127 1.00 81.12 88 LYS A CA 1
ATOM 648 C C . LYS A 1 88 ? 13.006 -4.007 -4.510 1.00 81.12 88 LYS A C 1
ATOM 650 O O . LYS A 1 88 ? 14.122 -4.331 -4.909 1.00 81.12 88 LYS A O 1
ATOM 655 N N . LEU A 1 89 ? 11.896 -4.230 -5.212 1.00 74.31 89 LEU A N 1
ATOM 656 C CA . LEU A 1 89 ? 11.900 -4.685 -6.604 1.00 74.31 89 LEU A CA 1
ATOM 657 C C . LEU A 1 89 ? 12.155 -3.525 -7.577 1.00 74.31 89 LEU A C 1
ATOM 659 O O . LEU A 1 89 ? 12.527 -3.777 -8.723 1.00 74.31 89 LEU A O 1
ATOM 663 N N . ALA A 1 90 ? 11.974 -2.274 -7.137 1.00 67.75 90 ALA A N 1
ATOM 664 C CA . ALA A 1 90 ? 12.311 -1.103 -7.931 1.00 67.75 90 ALA A CA 1
ATOM 665 C C . ALA A 1 90 ? 13.841 -0.903 -7.956 1.00 67.75 90 ALA A C 1
ATOM 667 O O . ALA A 1 90 ? 14.498 -0.964 -6.912 1.00 67.75 90 ALA A O 1
ATOM 668 N N . PRO A 1 91 ? 14.448 -0.661 -9.129 1.00 61.84 91 PRO A N 1
ATOM 669 C CA . PRO A 1 91 ? 15.871 -0.368 -9.209 1.00 61.84 91 PRO A CA 1
ATOM 670 C C . PRO A 1 91 ? 16.179 0.946 -8.473 1.00 61.84 91 PRO A C 1
ATOM 672 O O . PRO A 1 91 ? 15.540 1.972 -8.702 1.00 61.84 91 PRO A O 1
ATOM 675 N N . ALA A 1 92 ? 17.208 0.937 -7.618 1.00 59.22 92 ALA A N 1
ATOM 676 C CA . ALA A 1 92 ? 17.605 2.054 -6.746 1.00 59.22 92 ALA A CA 1
ATOM 677 C C . ALA A 1 92 ? 17.977 3.370 -7.473 1.00 59.22 92 ALA A C 1
ATOM 679 O O . ALA A 1 92 ? 18.257 4.379 -6.828 1.00 59.22 92 ALA A O 1
ATOM 680 N N . ASN A 1 93 ? 17.977 3.378 -8.809 1.00 52.44 93 ASN A N 1
ATOM 681 C CA . ASN A 1 93 ? 18.542 4.439 -9.638 1.00 52.44 93 ASN A CA 1
ATOM 682 C C . ASN A 1 93 ? 17.489 5.295 -10.376 1.00 52.44 93 ASN A C 1
ATOM 684 O O . ASN A 1 93 ? 17.871 6.257 -11.035 1.00 52.44 93 ASN A O 1
ATOM 688 N N . GLU A 1 94 ? 16.186 5.007 -10.255 1.00 54.31 94 GLU A N 1
ATOM 689 C CA . GLU A 1 94 ? 15.124 5.705 -11.018 1.00 54.31 94 GLU A CA 1
ATOM 690 C C . GLU A 1 94 ? 14.387 6.820 -10.245 1.00 54.31 94 GLU A C 1
ATOM 692 O O . GLU A 1 94 ? 13.523 7.498 -10.791 1.00 54.31 94 GLU A O 1
ATOM 697 N N . GLN A 1 95 ? 14.762 7.101 -8.994 1.00 54.06 95 GLN A N 1
ATOM 698 C CA . GLN A 1 95 ? 14.173 8.184 -8.179 1.00 54.06 95 GLN A CA 1
ATOM 699 C C . GLN A 1 95 ? 14.703 9.593 -8.538 1.00 54.06 95 GLN A C 1
ATOM 701 O O . GLN A 1 95 ? 14.431 10.566 -7.831 1.00 54.06 95 GLN A O 1
ATOM 706 N N . LYS A 1 96 ? 15.490 9.746 -9.614 1.00 51.44 96 LYS A N 1
ATOM 707 C CA . LYS A 1 96 ? 16.069 11.039 -10.007 1.00 51.44 96 LYS A CA 1
ATOM 708 C C . LYS A 1 96 ? 15.281 11.664 -11.162 1.00 51.44 96 LYS A C 1
ATOM 710 O O . LYS A 1 96 ? 15.337 11.183 -12.283 1.00 51.44 96 LYS A O 1
ATOM 715 N N . GLN A 1 97 ? 14.672 12.813 -10.866 1.00 49.94 97 GLN A N 1
ATOM 716 C CA . GLN A 1 97 ? 13.911 13.718 -11.741 1.00 49.94 97 GLN A CA 1
ATOM 717 C C . GLN A 1 97 ? 12.425 13.403 -11.945 1.00 49.94 97 GLN A C 1
ATOM 719 O O . GLN A 1 97 ? 11.981 13.045 -13.029 1.00 49.94 97 GLN A O 1
ATOM 724 N N . VAL A 1 98 ? 11.625 13.778 -10.949 1.00 57.78 98 VAL A N 1
ATOM 725 C CA . VAL A 1 98 ? 10.432 14.577 -11.253 1.00 57.78 98 VAL A CA 1
ATOM 726 C C . VAL A 1 98 ? 10.829 16.030 -10.999 1.00 57.78 98 VAL A C 1
ATOM 728 O O . VAL A 1 98 ? 10.919 16.468 -9.853 1.00 57.78 98 VAL A O 1
ATOM 731 N N . LYS A 1 99 ? 11.213 16.743 -12.064 1.00 44.84 99 LYS A N 1
ATOM 732 C CA . LYS A 1 99 ? 11.440 18.193 -12.011 1.00 44.84 99 LYS A CA 1
ATOM 733 C C . LYS A 1 99 ? 10.060 18.877 -11.935 1.00 44.84 99 LYS A C 1
ATOM 735 O O . LYS A 1 99 ? 9.178 18.426 -12.666 1.00 44.84 99 LYS A O 1
ATOM 740 N N . PRO A 1 100 ? 9.868 19.878 -11.054 1.00 57.78 100 PRO A N 1
ATOM 741 C CA . PRO A 1 100 ? 8.596 20.589 -10.907 1.00 57.78 100 PRO A CA 1
ATOM 742 C C . PRO A 1 100 ? 8.160 21.300 -12.189 1.00 57.78 100 PRO A C 1
ATOM 744 O O . PRO A 1 100 ? 9.051 21.679 -12.991 1.00 57.78 100 PRO A O 1
#

Sequence (100 aa):
MRRHSVAVILAAALPLCGFGSCSKAEKPDLPKVVYIPVERTVAVPAALTSRCPVKRASQRTIESVVSAYNANVLSLEQCNSQLGAIEKLAPANEQKQVKP

Radius of gyration: 35.81 Å; chains: 1; bounding box: 39×91×72 Å

Organism: Stenotrophomonas maltophilia (NCBI:txid40324)